Protein AF-A0A958U7P5-F1 (afdb_monomer_lite)

Foldseek 3Di:
DVCVVDPDDPPDDDDPDDDPDDDDDDAQDWDWDDDPPHTPDTDGHD

Sequence (46 aa):
YISKYFTLKIGDIIFTGTPAGVGKVSSNDVLKGCIENQEMFSIKVK

Structure (mmCIF, N/CA/C/O backbone):
data_AF-A0A958U7P5-F1
#
_entry.id   AF-A0A958U7P5-F1
#
loop_
_atom_site.group_PDB
_atom_site.id
_atom_site.type_symbol
_atom_site.label_atom_id
_atom_site.label_alt_id
_atom_site.label_comp_id
_atom_site.label_asym_id
_atom_site.label_entity_id
_atom_site.label_seq_id
_atom_site.pdbx_PDB_ins_code
_atom_site.Cartn_x
_atom_site.Cartn_y
_atom_site.Cartn_z
_atom_site.occupancy
_atom_site.B_iso_or_equiv
_atom_site.auth_seq_id
_atom_site.auth_comp_id
_atom_site.auth_asym_id
_atom_site.auth_atom_id
_atom_site.pdbx_PDB_model_num
ATOM 1 N N . TYR A 1 1 ? -14.598 3.205 9.505 1.00 86.06 1 TYR A N 1
ATOM 2 C CA . TYR A 1 1 ? -15.495 2.657 8.461 1.00 86.06 1 TYR A CA 1
ATOM 3 C C . TYR A 1 1 ? -15.335 1.146 8.352 1.00 86.06 1 TYR A C 1
ATOM 5 O O . TYR A 1 1 ? -16.298 0.456 8.641 1.00 86.06 1 TYR A O 1
ATOM 13 N N . ILE A 1 2 ? -14.134 0.627 8.062 1.00 92.44 2 ILE A N 1
ATOM 14 C CA . ILE A 1 2 ? -13.855 -0.826 8.021 1.00 92.44 2 ILE A CA 1
ATOM 15 C C . ILE A 1 2 ? -14.258 -1.555 9.311 1.00 92.44 2 ILE A C 1
ATOM 17 O O . ILE A 1 2 ? -14.928 -2.578 9.239 1.00 92.44 2 ILE A O 1
ATOM 21 N N . SER A 1 3 ? -13.960 -0.984 10.482 1.00 91.69 3 SER A N 1
ATOM 22 C CA . SER A 1 3 ? -14.294 -1.593 11.779 1.00 91.69 3 SER A CA 1
ATOM 23 C C . SER A 1 3 ? -15.795 -1.762 12.063 1.00 91.69 3 SER A C 1
ATOM 25 O O . SER A 1 3 ? -16.162 -2.438 13.015 1.00 91.69 3 SER A O 1
ATOM 27 N N . LYS A 1 4 ? -16.677 -1.151 11.255 1.00 93.88 4 LYS A N 1
ATOM 28 C CA . LYS A 1 4 ? -18.132 -1.370 11.337 1.00 93.88 4 LYS A CA 1
ATOM 29 C C . LYS A 1 4 ? -18.561 -2.691 10.691 1.00 93.88 4 LYS A C 1
ATOM 31 O O . LYS A 1 4 ? -19.632 -3.188 11.011 1.00 93.88 4 LYS A O 1
ATOM 36 N N . TYR A 1 5 ? -17.747 -3.222 9.779 1.00 93.81 5 TYR A N 1
ATOM 37 C CA . TYR A 1 5 ? -18.031 -4.434 9.006 1.00 93.81 5 TYR A CA 1
ATOM 38 C C . TYR A 1 5 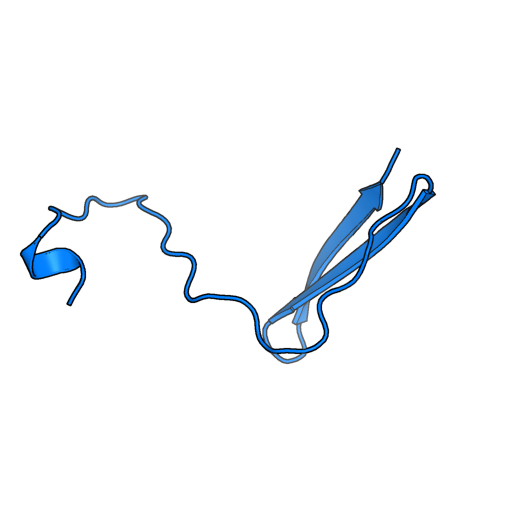? -17.087 -5.588 9.366 1.00 93.81 5 TYR A C 1
ATOM 40 O O . TYR A 1 5 ? -17.443 -6.746 9.179 1.00 93.81 5 TYR A O 1
ATOM 48 N N . PHE A 1 6 ? -15.902 -5.279 9.901 1.00 94.31 6 PHE A N 1
ATOM 49 C CA . PHE A 1 6 ? -14.877 -6.252 10.270 1.00 94.31 6 PHE A CA 1
ATOM 50 C C . PHE A 1 6 ? -14.343 -5.974 11.675 1.00 94.31 6 PHE A C 1
ATOM 52 O O . PHE A 1 6 ? -14.003 -4.837 11.998 1.00 94.31 6 PHE A O 1
ATOM 59 N N . THR A 1 7 ? -14.208 -7.009 12.502 1.00 96.00 7 THR A N 1
ATOM 60 C CA . THR A 1 7 ? -13.502 -6.894 13.785 1.00 96.00 7 THR A CA 1
ATOM 61 C C . THR A 1 7 ? -12.003 -6.824 13.526 1.00 96.00 7 THR A C 1
ATOM 63 O O . THR A 1 7 ? -11.437 -7.775 12.995 1.00 96.00 7 THR A O 1
ATOM 66 N N . LEU A 1 8 ? -11.367 -5.724 13.929 1.00 96.00 8 LEU A N 1
ATOM 67 C CA . LEU A 1 8 ? -9.918 -5.554 13.832 1.00 96.00 8 LEU A CA 1
ATOM 68 C C . LEU A 1 8 ? -9.231 -6.139 15.064 1.00 96.00 8 LEU A C 1
ATOM 70 O O . LEU A 1 8 ? -9.649 -5.887 16.197 1.00 96.00 8 LEU A O 1
ATOM 74 N N . LYS A 1 9 ? -8.165 -6.899 14.840 1.00 96.44 9 LYS A N 1
ATOM 75 C CA . LYS A 1 9 ? -7.306 -7.470 15.875 1.00 96.44 9 LYS A CA 1
ATOM 76 C C . LYS A 1 9 ? -5.932 -6.812 15.849 1.00 96.44 9 LYS A C 1
ATOM 78 O O . LYS A 1 9 ? -5.502 -6.232 14.854 1.00 96.44 9 LYS A O 1
ATOM 83 N N . ILE A 1 10 ? -5.230 -6.907 16.975 1.00 96.12 10 ILE A N 1
ATOM 84 C CA . ILE A 1 10 ? -3.827 -6.496 17.047 1.00 96.12 10 ILE A CA 1
ATOM 85 C C . ILE A 1 10 ? -3.036 -7.320 16.027 1.00 96.12 10 ILE A C 1
ATOM 87 O O . ILE A 1 10 ? -3.134 -8.545 16.017 1.00 96.12 10 ILE A O 1
ATOM 91 N N . GLY A 1 11 ? -2.258 -6.631 15.194 1.00 95.62 11 GLY A N 1
ATOM 92 C CA . GLY A 1 11 ? -1.478 -7.238 14.116 1.00 95.62 11 GLY A CA 1
ATOM 93 C C . GLY A 1 11 ? -2.134 -7.162 12.737 1.00 95.62 11 GLY A C 1
ATOM 94 O O . GLY A 1 11 ? -1.457 -7.444 11.752 1.00 95.62 11 GLY A O 1
ATOM 95 N N . ASP A 1 12 ? -3.397 -6.737 12.635 1.00 96.69 12 ASP A N 1
ATOM 96 C CA . ASP A 1 12 ? -4.028 -6.519 11.333 1.00 96.69 12 ASP A CA 1
ATOM 97 C C . ASP A 1 12 ? -3.385 -5.328 10.601 1.00 96.69 12 ASP A C 1
ATOM 99 O O . ASP A 1 12 ? -3.114 -4.278 11.191 1.00 96.69 12 ASP A O 1
ATOM 103 N N . ILE A 1 13 ? -3.171 -5.482 9.291 1.00 94.94 13 ILE A N 1
ATOM 104 C CA . ILE A 1 13 ? -2.562 -4.468 8.421 1.00 94.94 13 ILE A CA 1
ATOM 105 C C . ILE A 1 13 ? -3.616 -3.953 7.443 1.00 94.94 13 ILE A C 1
ATOM 107 O O . ILE A 1 13 ? -4.277 -4.730 6.755 1.00 94.94 13 ILE A O 1
ATOM 111 N N . ILE A 1 14 ? -3.751 -2.629 7.358 1.00 94.94 14 ILE A N 1
ATOM 112 C CA . ILE A 1 14 ? -4.692 -1.964 6.454 1.00 94.94 14 ILE A CA 1
ATOM 113 C C . ILE A 1 14 ? -3.907 -1.264 5.347 1.00 94.94 14 ILE A C 1
ATOM 115 O O . ILE A 1 14 ? -3.148 -0.334 5.607 1.00 94.94 14 ILE A O 1
ATOM 119 N N . PHE A 1 15 ? -4.145 -1.670 4.102 1.00 94.25 15 PHE A N 1
ATOM 120 C CA . PHE A 1 15 ? -3.659 -0.956 2.924 1.00 94.25 15 PHE A CA 1
ATOM 121 C C . PHE A 1 15 ? -4.677 0.119 2.529 1.00 94.25 15 PHE A C 1
ATOM 123 O O . PHE A 1 15 ? -5.833 -0.185 2.245 1.00 94.25 15 PHE A O 1
ATOM 130 N N . THR A 1 16 ? -4.260 1.386 2.520 1.00 94.81 16 THR A N 1
ATOM 131 C CA . THR A 1 16 ? -5.142 2.551 2.303 1.00 94.81 16 THR A CA 1
ATOM 132 C C . THR A 1 16 ? -5.324 2.933 0.831 1.00 94.81 16 THR A C 1
ATOM 134 O O . THR A 1 16 ? -6.021 3.900 0.529 1.00 94.81 16 THR A O 1
ATOM 137 N N . GLY A 1 17 ? -4.743 2.155 -0.083 1.00 92.88 17 GLY A N 1
ATOM 138 C CA . GLY A 1 17 ? -4.772 2.392 -1.524 1.00 92.88 17 GLY A CA 1
ATOM 139 C C . GLY A 1 17 ? -3.467 2.980 -2.060 1.00 92.88 17 GLY A C 1
ATOM 140 O O . GLY A 1 17 ? -2.583 3.387 -1.308 1.00 92.88 17 GLY A O 1
ATOM 141 N N . THR A 1 18 ? -3.341 2.998 -3.386 1.00 94.81 18 THR A N 1
ATOM 142 C CA . THR A 1 18 ? -2.182 3.545 -4.101 1.00 94.81 18 THR A CA 1
ATOM 143 C C . THR A 1 18 ? -2.628 4.770 -4.901 1.00 94.81 18 THR A C 1
ATOM 145 O O . THR A 1 18 ? -3.663 4.694 -5.569 1.00 94.81 18 THR A O 1
ATOM 148 N N . PRO A 1 19 ? -1.892 5.896 -4.851 1.00 92.06 19 PRO A N 1
ATOM 149 C CA . PRO A 1 19 ? -2.168 7.046 -5.706 1.00 92.06 19 PRO A CA 1
ATOM 150 C C . PRO A 1 19 ? -2.048 6.717 -7.201 1.00 92.06 19 PRO A C 1
ATOM 152 O O . PRO A 1 19 ? -1.577 5.651 -7.600 1.00 92.06 19 PRO A O 1
ATOM 155 N N . ALA A 1 20 ? -2.450 7.665 -8.047 1.00 93.06 20 ALA A N 1
ATOM 156 C CA . ALA A 1 20 ? -2.238 7.561 -9.486 1.00 93.06 20 ALA A CA 1
ATOM 157 C C . ALA A 1 20 ? -0.736 7.503 -9.841 1.00 93.06 20 ALA A C 1
ATOM 159 O O . ALA A 1 20 ? 0.107 7.996 -9.093 1.00 93.06 20 ALA A O 1
ATOM 160 N N . GLY A 1 21 ? -0.415 6.930 -11.007 1.00 91.38 21 GLY A N 1
ATOM 161 C CA . GLY A 1 21 ? 0.970 6.751 -11.470 1.00 91.38 21 GLY A CA 1
ATOM 162 C C . GLY A 1 21 ? 1.523 5.333 -11.305 1.00 91.38 21 GLY A C 1
ATOM 163 O O . GLY A 1 21 ? 2.732 5.133 -11.370 1.00 91.38 21 GLY A O 1
ATOM 164 N N . VAL A 1 22 ? 0.653 4.340 -11.102 1.00 93.38 22 VAL A N 1
ATOM 165 C CA . VAL A 1 22 ? 1.044 2.925 -11.131 1.00 93.38 22 VAL A CA 1
ATOM 166 C C . VAL A 1 22 ? 1.518 2.502 -12.526 1.00 93.38 22 VAL A C 1
ATOM 168 O O . VAL A 1 22 ? 1.027 2.995 -13.542 1.00 93.38 22 VAL A O 1
ATOM 171 N N . GLY A 1 23 ? 2.460 1.561 -12.571 1.00 93.25 23 GLY A N 1
ATOM 172 C CA . GLY A 1 23 ? 3.077 1.076 -13.802 1.00 93.25 23 GLY A CA 1
ATOM 173 C C . GLY A 1 23 ? 3.486 -0.390 -13.709 1.00 93.25 23 GLY A C 1
ATOM 174 O O . GLY A 1 23 ? 3.441 -1.005 -12.643 1.00 93.25 23 GLY A O 1
ATOM 175 N N . LYS A 1 24 ? 3.866 -0.962 -14.854 1.00 94.81 24 LYS A N 1
ATOM 176 C CA . LYS A 1 24 ? 4.335 -2.347 -14.931 1.00 94.81 24 LYS A CA 1
ATOM 177 C C . LYS A 1 24 ? 5.699 -2.481 -14.250 1.00 94.81 24 LYS A C 1
ATOM 179 O O . LYS A 1 24 ? 6.578 -1.660 -14.480 1.00 94.81 24 LYS A O 1
ATOM 184 N N . VAL A 1 25 ? 5.867 -3.559 -13.491 1.00 95.31 25 VAL A N 1
ATOM 185 C CA . VAL A 1 25 ? 7.148 -3.990 -12.918 1.00 95.31 25 VAL A CA 1
ATOM 186 C C . VAL A 1 25 ? 7.714 -5.129 -13.767 1.00 95.31 25 VAL A C 1
ATOM 188 O O . VAL A 1 25 ? 6.967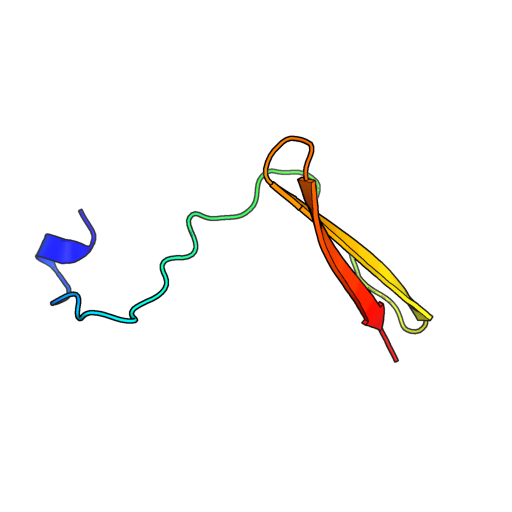 -6.007 -14.209 1.00 95.31 25 VAL A O 1
ATOM 191 N N . SER A 1 26 ? 9.019 -5.106 -14.012 1.00 96.06 26 SER A N 1
ATOM 192 C CA . SER A 1 26 ? 9.761 -6.081 -14.814 1.00 96.06 26 SER A CA 1
ATOM 193 C C . SER A 1 26 ? 10.886 -6.735 -14.005 1.00 96.06 26 SER A C 1
ATOM 195 O O . SER A 1 26 ? 11.325 -6.220 -12.976 1.00 96.06 26 SER A O 1
ATOM 197 N N . SER A 1 27 ? 11.368 -7.895 -14.462 1.00 95.88 27 SER A N 1
ATOM 198 C CA . SER A 1 27 ? 12.530 -8.549 -13.848 1.00 95.88 27 SER A CA 1
ATOM 199 C C . SER A 1 27 ? 13.747 -7.628 -13.865 1.00 95.88 27 SER A C 1
ATOM 201 O O . SER A 1 27 ? 14.027 -6.968 -14.865 1.00 95.88 27 SER A O 1
ATOM 203 N N . ASN A 1 28 ? 14.506 -7.666 -12.771 1.00 94.75 28 ASN A N 1
ATOM 204 C CA . ASN A 1 28 ? 15.643 -6.805 -12.445 1.00 94.75 28 ASN A CA 1
ATOM 205 C C . ASN A 1 28 ? 15.315 -5.368 -12.019 1.00 94.75 28 ASN A C 1
ATOM 207 O O . ASN A 1 28 ? 16.255 -4.649 -11.668 1.00 94.75 28 ASN A O 1
ATOM 211 N N . ASP A 1 29 ? 14.041 -4.971 -11.961 1.00 96.44 29 ASP A N 1
ATOM 212 C CA . ASP A 1 29 ? 13.658 -3.676 -11.392 1.00 96.44 29 ASP A CA 1
ATOM 213 C C . ASP A 1 29 ? 14.039 -3.588 -9.910 1.00 96.44 29 ASP A C 1
ATOM 215 O O . ASP A 1 29 ? 14.020 -4.578 -9.171 1.00 96.44 29 ASP A O 1
ATOM 219 N N . VAL A 1 30 ? 14.367 -2.379 -9.458 1.00 95.94 30 VAL A N 1
ATOM 220 C CA . VAL A 1 30 ? 14.604 -2.083 -8.042 1.00 95.94 30 VAL A CA 1
ATOM 221 C C . VAL A 1 30 ? 13.481 -1.186 -7.550 1.00 95.94 30 VAL A C 1
ATOM 223 O O . VAL A 1 30 ? 13.396 -0.017 -7.922 1.00 95.94 30 VAL A O 1
ATOM 226 N N . LEU A 1 31 ? 12.615 -1.742 -6.709 1.00 95.25 31 LEU A N 1
ATOM 227 C CA . LEU A 1 31 ? 11.511 -1.022 -6.094 1.00 95.25 31 LEU A CA 1
ATOM 228 C C . LEU A 1 31 ? 11.971 -0.426 -4.771 1.00 95.25 31 LEU A C 1
ATOM 230 O O . LEU A 1 31 ? 12.360 -1.155 -3.857 1.00 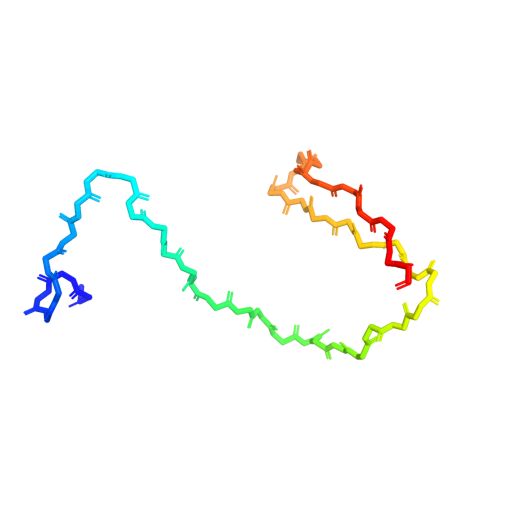95.25 31 LEU A O 1
ATOM 234 N N . LYS A 1 32 ? 11.881 0.899 -4.668 1.00 95.19 32 LYS A N 1
ATOM 235 C CA . LYS A 1 32 ? 12.099 1.633 -3.426 1.00 95.19 32 LYS A CA 1
ATOM 236 C C . LYS A 1 32 ? 10.783 2.180 -2.908 1.00 95.19 32 LYS A C 1
ATOM 238 O O . LYS A 1 32 ? 10.052 2.830 -3.650 1.00 95.19 32 LYS A O 1
ATOM 243 N N . GLY A 1 33 ? 10.501 1.926 -1.640 1.00 94.56 33 GLY A N 1
ATOM 244 C CA . GLY A 1 33 ? 9.369 2.513 -0.939 1.00 94.56 33 GLY A CA 1
ATOM 245 C C . GLY A 1 33 ? 9.859 3.414 0.174 1.00 94.56 33 GLY A C 1
ATOM 246 O O . GLY A 1 33 ? 10.706 3.005 0.967 1.00 94.56 33 GLY A O 1
ATOM 247 N N . CYS A 1 34 ? 9.298 4.616 0.249 1.00 95.00 34 CYS A N 1
ATOM 248 C CA . CYS A 1 34 ? 9.579 5.574 1.308 1.00 95.00 34 CYS A CA 1
ATOM 249 C C . CYS A 1 34 ? 8.283 5.956 2.021 1.00 95.00 34 CYS A C 1
ATOM 251 O O . CYS A 1 34 ? 7.228 6.053 1.393 1.00 95.00 34 CYS A O 1
ATOM 253 N N . ILE A 1 35 ? 8.379 6.196 3.325 1.00 94.81 35 ILE A N 1
ATO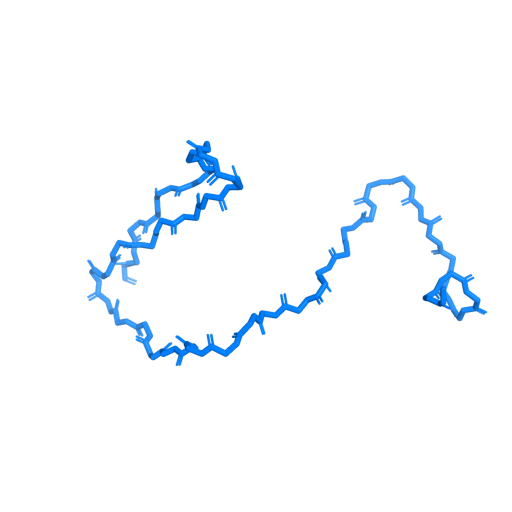M 254 C CA . ILE A 1 35 ? 7.357 6.911 4.087 1.00 94.81 35 ILE A CA 1
ATOM 255 C C . ILE A 1 35 ? 7.975 8.255 4.437 1.00 94.81 35 ILE A C 1
ATOM 257 O O . ILE A 1 35 ? 9.025 8.311 5.076 1.00 94.81 35 ILE A O 1
ATOM 261 N N . GLU A 1 36 ? 7.346 9.327 3.958 1.00 91.81 36 GLU A N 1
ATOM 262 C CA . GLU A 1 36 ? 7.910 10.678 4.007 1.00 91.81 36 GLU A CA 1
ATOM 263 C C . GLU A 1 36 ? 9.320 10.698 3.386 1.00 91.81 36 GLU A C 1
A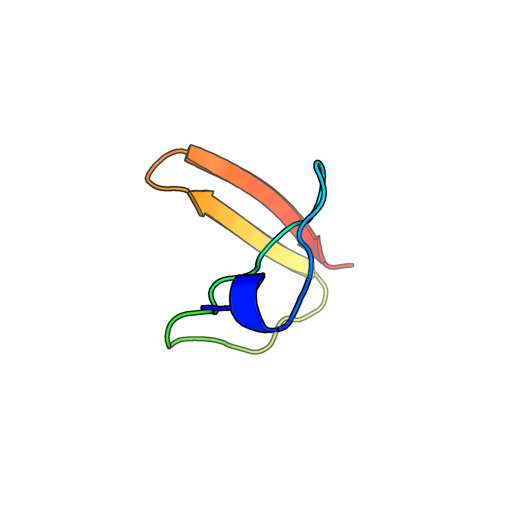TOM 265 O O . GLU A 1 36 ? 9.477 10.393 2.204 1.00 91.81 36 GLU A O 1
ATOM 270 N N . ASN A 1 37 ? 10.344 11.004 4.184 1.00 93.81 37 ASN A N 1
ATOM 271 C CA . ASN A 1 37 ? 11.740 11.069 3.752 1.00 93.81 37 ASN A CA 1
ATOM 272 C C . ASN A 1 37 ? 12.569 9.854 4.194 1.00 93.81 37 ASN A C 1
ATOM 274 O O . ASN A 1 37 ? 13.791 9.862 4.048 1.00 93.81 37 ASN A O 1
ATOM 278 N N . GLN A 1 38 ? 11.931 8.817 4.741 1.00 96.56 38 GLN A N 1
ATOM 279 C CA . GLN A 1 38 ? 12.611 7.620 5.219 1.00 96.56 38 GLN A CA 1
ATOM 280 C C . GLN A 1 38 ? 12.396 6.448 4.257 1.00 96.56 38 GLN A C 1
ATOM 282 O O . GLN A 1 38 ? 11.261 6.062 3.970 1.00 96.56 38 GLN A O 1
ATOM 287 N N . GLU A 1 39 ? 13.495 5.861 3.775 1.00 95.25 39 GLU A N 1
ATOM 288 C CA . GLU A 1 39 ? 13.456 4.630 2.979 1.00 95.25 39 GLU A CA 1
ATOM 289 C C . GLU A 1 39 ? 13.000 3.467 3.876 1.00 95.25 39 GLU A C 1
ATOM 291 O O . GLU A 1 39 ? 13.609 3.178 4.905 1.00 95.25 39 GLU A O 1
ATOM 296 N N . MET A 1 40 ? 11.904 2.817 3.488 1.00 95.62 40 MET A N 1
ATOM 297 C CA . MET A 1 40 ? 11.309 1.693 4.214 1.00 95.62 40 MET A CA 1
ATOM 298 C C . MET A 1 40 ? 11.743 0.355 3.636 1.00 95.62 40 MET A C 1
ATOM 300 O O . MET A 1 40 ? 11.886 -0.624 4.365 1.00 95.62 40 MET A O 1
ATOM 304 N N . PHE A 1 41 ? 11.925 0.303 2.317 1.00 94.75 41 PHE A N 1
ATOM 305 C CA . PHE A 1 41 ? 12.423 -0.878 1.635 1.00 94.75 41 PHE A CA 1
ATOM 306 C C . PHE A 1 41 ? 13.098 -0.517 0.315 1.00 94.75 41 PHE A C 1
ATOM 308 O O . PHE A 1 41 ? 12.724 0.442 -0.360 1.00 94.75 41 PHE A O 1
ATOM 315 N N . SER A 1 42 ? 14.040 -1.370 -0.078 1.00 96.31 42 SER A N 1
ATOM 316 C CA . SER A 1 42 ? 14.647 -1.408 -1.403 1.00 96.31 42 SER A CA 1
ATOM 317 C C . SER A 1 42 ? 14.750 -2.871 -1.816 1.00 96.31 42 SER A C 1
ATOM 319 O O . SER A 1 42 ? 15.516 -3.643 -1.237 1.00 96.31 42 SER A O 1
ATOM 321 N N . ILE A 1 43 ? 13.902 -3.282 -2.756 1.00 96.44 43 ILE A N 1
ATOM 322 C CA . ILE A 1 43 ? 13.735 -4.680 -3.157 1.00 96.44 43 ILE A CA 1
ATOM 323 C C . ILE A 1 43 ? 14.088 -4.806 -4.631 1.00 96.44 43 ILE A C 1
ATOM 325 O O . ILE A 1 43 ? 13.557 -4.083 -5.470 1.00 96.44 43 ILE A O 1
ATOM 329 N N . LYS A 1 44 ? 14.958 -5.765 -4.955 1.00 95.81 44 LYS A N 1
ATOM 330 C CA . LYS A 1 44 ? 15.248 -6.138 -6.338 1.00 95.81 44 LYS A CA 1
ATOM 331 C C . LYS A 1 44 ? 14.318 -7.263 -6.786 1.00 95.81 44 LYS A C 1
ATOM 333 O O . LYS A 1 44 ? 14.305 -8.332 -6.177 1.00 95.81 44 LYS A O 1
ATOM 338 N N . VAL A 1 45 ? 13.586 -7.024 -7.866 1.00 93.94 45 VAL A N 1
ATOM 339 C CA . VAL A 1 45 ? 12.715 -8.001 -8.521 1.00 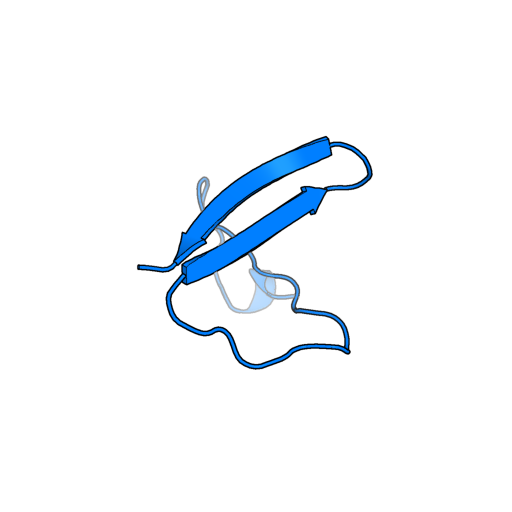93.94 45 VAL A CA 1
ATOM 340 C C . VAL A 1 45 ? 13.596 -8.981 -9.293 1.00 93.94 45 VAL A C 1
ATOM 342 O O . VAL A 1 45 ? 14.440 -8.561 -10.085 1.00 93.94 45 VAL A O 1
ATOM 345 N N . LYS A 1 46 ? 13.447 -10.279 -9.026 1.00 88.50 46 LYS A N 1
ATOM 346 C CA . LYS A 1 46 ? 14.124 -11.351 -9.768 1.00 88.50 46 LYS A CA 1
ATOM 347 C C . LYS A 1 46 ? 13.178 -11.885 -10.834 1.00 88.50 46 LYS A C 1
ATOM 349 O O . LYS A 1 46 ? 12.042 -12.226 -10.452 1.00 88.50 46 LYS A O 1
#

pLDDT: mean 94.38, std 2.06, range [86.06, 96.69]

Radius of gyration: 15.1 Å; chains: 1; bounding box: 34×22×32 Å

Secondary structure (DSSP, 8-state):
-GGGTS---TT--------S------TT-EEEEEETTEEEEEEE--